Protein AF-A0A534NKC3-F1 (afdb_monomer_lite)

pLDDT: mean 86.38, std 16.47, range [36.94, 97.81]

Secondary structure (DSSP, 8-state):
------SS----TTSBHHHHHTTT---B-TTSSB-HHHHHHHHHHHHHHTT----TTSBGGGS-HHHHHHHHT-

Structure (mmCIF, N/CA/C/O backbone):
data_AF-A0A534NKC3-F1
#
_entry.id   AF-A0A534NKC3-F1
#
loop_
_atom_site.group_PDB
_atom_site.id
_atom_site.type_symbol
_atom_site.label_atom_id
_atom_site.label_alt_id
_atom_site.label_comp_id
_atom_site.label_asym_id
_atom_site.label_entity_id
_atom_site.label_seq_id
_atom_site.pdbx_PDB_ins_code
_atom_site.Cartn_x
_atom_site.Cartn_y
_atom_site.Cartn_z
_atom_site.occupancy
_atom_site.B_iso_or_equiv
_atom_site.auth_seq_id
_atom_site.auth_comp_id
_atom_site.auth_asym_id
_atom_site.auth_atom_id
_atom_site.pdbx_PDB_model_num
ATOM 1 N N . GLY A 1 1 ? 24.283 -15.614 3.308 1.00 39.41 1 GLY A N 1
ATOM 2 C CA . GLY A 1 1 ? 24.232 -14.141 3.324 1.00 39.41 1 GLY A CA 1
ATOM 3 C C . GLY A 1 1 ? 23.259 -13.740 4.399 1.00 39.41 1 GLY A C 1
ATOM 4 O O . GLY A 1 1 ? 22.195 -14.339 4.451 1.00 39.41 1 GLY A O 1
ATOM 5 N N . ILE A 1 2 ? 23.655 -12.847 5.302 1.00 36.94 2 ILE A N 1
ATOM 6 C CA . ILE A 1 2 ? 22.863 -12.456 6.473 1.00 36.94 2 ILE A CA 1
ATOM 7 C C . ILE A 1 2 ? 21.609 -11.741 5.956 1.00 36.94 2 ILE A C 1
ATOM 9 O O . ILE A 1 2 ? 21.662 -10.574 5.587 1.00 36.94 2 ILE A O 1
ATOM 13 N N . SER A 1 3 ? 20.505 -12.477 5.825 1.00 38.69 3 SER A N 1
ATOM 14 C CA . SER A 1 3 ? 19.202 -11.883 5.548 1.00 38.69 3 SER A CA 1
ATOM 15 C C . SER A 1 3 ? 18.787 -11.215 6.849 1.00 38.69 3 SER A C 1
ATOM 17 O O . SER A 1 3 ? 18.596 -11.894 7.857 1.00 38.69 3 SER A O 1
ATOM 19 N N . MET A 1 4 ? 18.804 -9.886 6.864 1.00 42.06 4 MET A N 1
ATOM 20 C CA . MET A 1 4 ? 18.450 -9.095 8.033 1.00 42.06 4 MET A CA 1
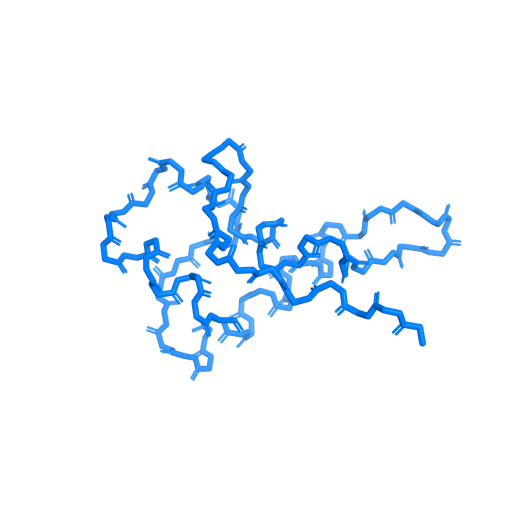ATOM 21 C C . MET A 1 4 ? 16.987 -9.394 8.374 1.00 42.06 4 MET A C 1
ATOM 23 O O . MET A 1 4 ? 16.071 -8.931 7.700 1.00 42.06 4 MET A O 1
ATOM 27 N N . ILE A 1 5 ? 16.773 -10.231 9.388 1.00 48.28 5 ILE A N 1
ATOM 28 C CA . ILE A 1 5 ? 15.475 -10.378 10.037 1.00 48.28 5 ILE A CA 1
ATOM 29 C C . ILE A 1 5 ? 15.281 -9.068 10.799 1.00 48.28 5 ILE A C 1
ATOM 31 O O . ILE A 1 5 ? 15.918 -8.854 11.828 1.00 48.28 5 ILE A O 1
ATOM 35 N N . HIS A 1 6 ? 14.482 -8.158 10.250 1.00 50.50 6 HIS A N 1
ATOM 36 C CA . HIS A 1 6 ? 14.078 -6.951 10.958 1.00 50.50 6 HIS A CA 1
ATOM 37 C C . HIS A 1 6 ? 13.267 -7.367 12.194 1.00 50.50 6 HIS A C 1
ATOM 39 O O . HIS A 1 6 ? 12.147 -7.860 12.082 1.00 50.50 6 HIS A O 1
ATOM 45 N N . GLN A 1 7 ? 13.868 -7.212 13.372 1.00 44.44 7 GLN A N 1
ATOM 46 C CA . GLN A 1 7 ? 13.158 -7.201 14.645 1.00 44.44 7 GLN A CA 1
ATOM 47 C C . GLN A 1 7 ? 12.365 -5.883 14.699 1.00 44.44 7 GLN A C 1
ATOM 49 O O . GLN A 1 7 ? 12.956 -4.827 14.496 1.00 44.44 7 GLN A O 1
ATOM 54 N N . GLU A 1 8 ? 11.040 -5.976 14.864 1.00 46.75 8 GLU A N 1
ATOM 55 C CA . GLU A 1 8 ? 10.071 -4.863 14.934 1.00 46.75 8 GLU A CA 1
ATOM 56 C C . GLU A 1 8 ? 10.248 -3.785 13.840 1.00 46.75 8 GLU A C 1
ATOM 58 O O . GLU A 1 8 ? 10.726 -2.677 14.085 1.00 46.75 8 GLU A O 1
ATOM 63 N N . LEU A 1 9 ? 9.853 -4.100 12.599 1.00 55.69 9 LEU A N 1
ATOM 64 C CA . LEU A 1 9 ? 9.724 -3.104 11.527 1.00 55.69 9 LEU A CA 1
ATOM 65 C C . LEU A 1 9 ? 8.632 -2.097 11.902 1.00 55.69 9 LEU A C 1
ATOM 67 O O . LEU A 1 9 ? 7.459 -2.305 11.620 1.00 55.69 9 LEU A O 1
ATOM 71 N N . SER A 1 10 ? 9.032 -0.997 12.539 1.00 69.31 10 SER A N 1
ATOM 72 C CA . SER A 1 10 ? 8.173 0.176 12.650 1.00 69.31 10 SER A CA 1
ATOM 73 C C . SER A 1 10 ? 7.846 0.663 11.234 1.00 69.31 10 SER A C 1
ATOM 75 O O . SER A 1 10 ? 8.776 0.974 10.480 1.00 69.31 10 SER A O 1
ATOM 77 N N . PRO A 1 11 ? 6.567 0.734 10.843 1.00 81.62 11 PRO A N 1
ATOM 78 C CA . PRO A 1 11 ? 6.178 1.194 9.525 1.00 81.62 11 PRO A CA 1
ATOM 79 C C . PRO A 1 11 ? 6.650 2.628 9.332 1.00 81.62 11 PRO A C 1
ATOM 81 O O . PRO A 1 11 ? 6.506 3.472 10.218 1.00 81.62 11 PRO A O 1
ATOM 84 N N . ILE A 1 12 ? 7.211 2.915 8.160 1.00 90.12 12 ILE A N 1
ATOM 85 C CA . ILE A 1 12 ? 7.682 4.248 7.804 1.00 90.12 12 ILE A CA 1
ATOM 86 C C . ILE A 1 12 ? 6.445 5.092 7.468 1.00 90.12 12 ILE A C 1
ATOM 88 O O . ILE A 1 12 ? 5.849 4.899 6.401 1.00 90.12 12 ILE A O 1
ATOM 92 N N . PRO A 1 13 ? 6.040 6.053 8.328 1.00 89.44 13 PRO A N 1
ATOM 93 C CA . PRO A 1 13 ? 4.717 6.679 8.239 1.00 89.44 13 PRO A CA 1
ATOM 94 C C . PRO A 1 13 ? 4.501 7.466 6.941 1.00 89.44 13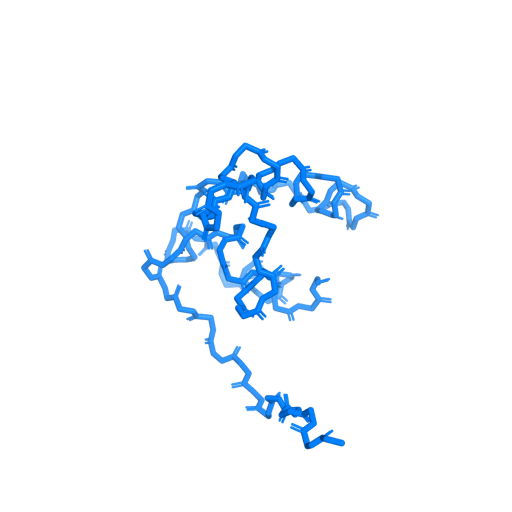 PRO A C 1
ATOM 96 O O . PRO A 1 13 ? 3.377 7.613 6.460 1.00 89.44 13 PRO A O 1
ATOM 99 N N . HIS A 1 14 ? 5.588 7.991 6.377 1.00 92.88 14 HIS A N 1
ATOM 100 C CA . HIS A 1 14 ? 5.564 8.854 5.199 1.00 92.88 14 HIS A CA 1
ATOM 101 C C . HIS A 1 14 ? 5.651 8.101 3.871 1.00 92.88 14 HIS A C 1
ATOM 103 O O . HIS A 1 14 ? 5.471 8.729 2.826 1.00 92.88 14 HIS A O 1
ATOM 109 N N . MET A 1 15 ? 5.891 6.791 3.921 1.00 94.25 15 MET A N 1
ATOM 110 C CA . MET A 1 15 ? 5.847 5.905 2.765 1.00 94.25 15 MET A CA 1
ATOM 111 C C . MET A 1 15 ? 4.437 5.348 2.589 1.00 94.25 15 MET A C 1
ATOM 113 O O . MET A 1 15 ? 3.631 5.286 3.526 1.00 94.25 15 MET A O 1
ATOM 117 N N . THR A 1 16 ? 4.129 4.971 1.358 1.00 96.75 16 THR A N 1
ATOM 118 C CA . THR A 1 16 ? 2.881 4.294 1.028 1.00 96.75 16 THR A CA 1
ATOM 119 C C . THR A 1 16 ? 2.858 2.881 1.604 1.00 96.75 16 THR A C 1
ATOM 121 O O . THR A 1 16 ? 3.888 2.330 2.007 1.00 96.75 16 THR A 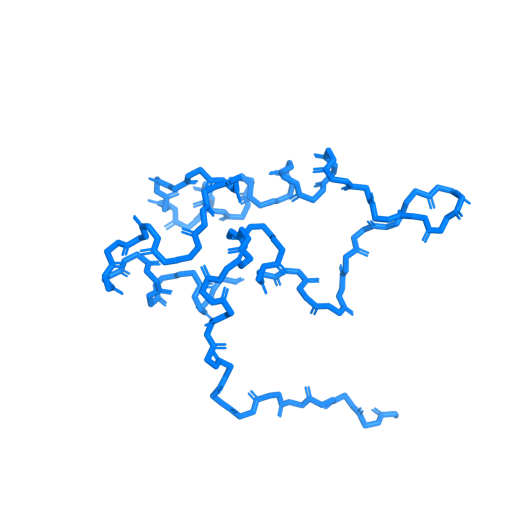O 1
ATOM 124 N N . VAL A 1 17 ? 1.672 2.282 1.652 1.00 95.62 17 VAL A N 1
ATOM 125 C CA . VAL A 1 17 ? 1.496 0.877 2.040 1.00 95.62 17 VAL A CA 1
ATOM 126 C C . VAL A 1 17 ? 2.322 -0.038 1.141 1.00 95.62 17 VAL A C 1
ATOM 128 O O . VAL A 1 17 ? 3.032 -0.909 1.636 1.00 95.62 17 VAL A O 1
ATOM 131 N N . ALA A 1 18 ? 2.280 0.198 -0.171 1.00 96.31 18 ALA A N 1
ATOM 132 C CA . ALA A 1 18 ? 3.020 -0.593 -1.146 1.00 96.31 18 ALA A CA 1
ATOM 133 C C . ALA A 1 18 ? 4.534 -0.524 -0.921 1.00 96.31 18 ALA A C 1
ATOM 135 O O . ALA A 1 18 ? 5.221 -1.543 -0.932 1.00 96.31 18 ALA A O 1
ATOM 136 N N . GLU A 1 19 ? 5.052 0.678 -0.683 1.00 94.69 19 GLU A N 1
ATOM 137 C CA . GLU A 1 19 ? 6.476 0.880 -0.433 1.00 94.69 19 GLU A CA 1
ATOM 138 C C . GLU A 1 19 ? 6.925 0.281 0.907 1.00 94.69 19 GLU A C 1
ATOM 140 O O . GLU A 1 19 ? 8.031 -0.237 0.987 1.00 94.69 19 GLU A O 1
ATOM 145 N N . ASN A 1 20 ? 6.080 0.304 1.946 1.00 93.38 20 ASN A N 1
ATOM 146 C CA . ASN A 1 20 ? 6.403 -0.329 3.230 1.00 93.38 20 ASN A CA 1
ATOM 147 C C . ASN A 1 20 ? 6.488 -1.855 3.122 1.00 93.38 20 ASN A C 1
ATOM 149 O O . ASN A 1 20 ? 7.453 -2.442 3.601 1.00 93.38 20 ASN A O 1
ATOM 153 N N . ILE A 1 21 ? 5.504 -2.492 2.478 1.00 92.31 21 ILE A N 1
ATOM 154 C CA . ILE A 1 21 ? 5.437 -3.959 2.352 1.00 92.31 21 ILE A CA 1
ATOM 155 C C . ILE A 1 21 ? 6.639 -4.509 1.572 1.00 92.31 21 ILE A C 1
ATOM 157 O O . ILE A 1 21 ? 7.190 -5.559 1.901 1.00 92.31 21 ILE A O 1
ATOM 161 N N . PHE A 1 22 ? 7.055 -3.806 0.520 1.00 93.00 22 PHE A N 1
ATOM 162 C CA . PHE A 1 22 ? 8.118 -4.257 -0.379 1.00 93.00 22 PHE A CA 1
ATOM 163 C C . PHE A 1 22 ? 9.461 -3.566 -0.133 1.00 93.00 22 PHE A C 1
ATOM 165 O O . PHE A 1 22 ? 10.344 -3.677 -0.981 1.00 93.00 22 PHE A O 1
ATOM 172 N N . LEU A 1 23 ? 9.645 -2.883 0.999 1.00 90.88 23 LEU A N 1
ATOM 173 C CA . LEU A 1 23 ? 10.885 -2.174 1.309 1.00 90.88 23 LEU A CA 1
ATOM 174 C C . LEU A 1 23 ? 12.103 -3.112 1.233 1.00 90.88 23 LEU A C 1
ATOM 176 O O . LEU A 1 23 ? 12.155 -4.150 1.898 1.00 90.88 23 LEU A O 1
ATOM 180 N N . GLY A 1 24 ? 13.087 -2.764 0.400 1.00 90.75 24 GLY A N 1
ATOM 181 C CA . GLY A 1 24 ? 14.276 -3.581 0.125 1.00 90.75 24 GLY A CA 1
ATOM 182 C C . GLY A 1 24 ? 14.028 -4.820 -0.751 1.00 90.75 24 GLY A C 1
ATOM 183 O O . GLY A 1 24 ? 14.927 -5.648 -0.929 1.00 90.75 24 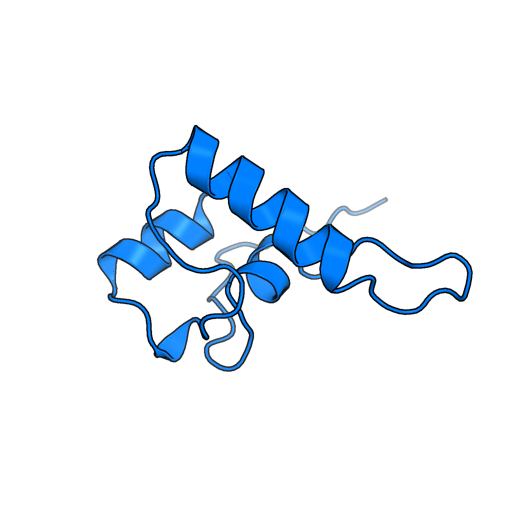GLY A O 1
ATOM 184 N N . ARG A 1 25 ? 12.809 -4.984 -1.274 1.00 92.56 25 ARG A N 1
ATOM 185 C CA . ARG A 1 25 ? 12.359 -6.055 -2.183 1.00 92.56 25 ARG A CA 1
ATOM 186 C C . ARG A 1 25 ? 11.490 -5.494 -3.313 1.00 92.56 25 ARG A C 1
ATOM 188 O O . ARG A 1 25 ? 10.630 -6.197 -3.853 1.00 92.56 25 ARG A O 1
ATOM 195 N N . GLU A 1 26 ? 11.689 -4.228 -3.655 1.00 94.62 26 GLU A N 1
ATOM 196 C CA . GLU A 1 26 ? 10.888 -3.519 -4.636 1.00 94.62 26 GLU A CA 1
ATOM 197 C C . GLU A 1 26 ? 11.074 -4.157 -6.026 1.00 94.62 26 GLU A C 1
ATOM 199 O O . GLU A 1 26 ? 12.204 -4.448 -6.434 1.00 94.62 26 GLU A O 1
ATOM 204 N N . PRO A 1 27 ? 9.994 -4.392 -6.795 1.00 94.56 27 PRO A N 1
ATOM 205 C CA . PRO A 1 27 ? 10.129 -4.783 -8.187 1.00 94.56 27 PRO A CA 1
ATOM 206 C C . PRO A 1 27 ? 10.821 -3.656 -8.957 1.00 94.56 27 PRO A C 1
ATOM 208 O O . PRO A 1 27 ? 10.442 -2.489 -8.848 1.00 94.56 27 PRO A O 1
ATOM 211 N N . LEU A 1 28 ? 11.825 -4.011 -9.755 1.00 96.62 28 LEU A N 1
ATOM 212 C CA . LEU A 1 28 ? 12.561 -3.063 -10.580 1.00 96.62 28 LEU A CA 1
ATOM 213 C C . LEU A 1 28 ? 12.153 -3.210 -12.045 1.00 96.62 28 LEU A C 1
ATOM 215 O O . LEU A 1 28 ? 12.000 -4.314 -12.570 1.00 96.62 28 LEU A O 1
ATOM 219 N N . THR A 1 29 ? 12.016 -2.073 -12.714 1.00 96.31 29 THR A N 1
ATOM 220 C CA . THR A 1 29 ? 11.964 -1.980 -14.171 1.00 96.31 29 THR A CA 1
ATOM 221 C C . THR A 1 29 ? 13.276 -2.473 -14.780 1.00 96.31 29 THR A C 1
ATOM 223 O O . THR A 1 29 ? 14.304 -2.581 -14.110 1.00 96.31 29 THR A O 1
ATOM 226 N N . TRP A 1 30 ? 13.281 -2.703 -16.092 1.00 94.31 30 TRP A N 1
ATOM 227 C CA . TRP A 1 30 ? 14.489 -3.116 -16.808 1.00 94.31 30 TRP A CA 1
ATOM 228 C C . TRP A 1 30 ? 15.642 -2.098 -16.725 1.00 94.31 30 TRP A C 1
ATOM 230 O O . TRP A 1 30 ? 16.800 -2.477 -16.868 1.00 94.31 30 TRP A O 1
ATOM 240 N N . TYR A 1 31 ? 15.337 -0.825 -16.451 1.00 96.00 31 TYR A N 1
ATOM 241 C CA . TYR A 1 31 ? 16.319 0.237 -16.214 1.00 96.00 31 TYR A CA 1
ATOM 242 C C . TYR A 1 31 ? 16.847 0.278 -14.768 1.00 96.00 31 TYR A C 1
ATOM 244 O O . TYR A 1 31 ? 17.636 1.158 -14.434 1.00 96.00 31 TYR A O 1
ATOM 252 N N . GLY A 1 32 ? 16.394 -0.618 -13.886 1.00 94.62 32 GLY A N 1
ATOM 253 C CA . GLY A 1 32 ? 16.785 -0.641 -12.473 1.00 94.62 32 GLY A CA 1
ATOM 254 C C . GLY A 1 32 ? 16.053 0.370 -11.582 1.00 94.62 32 GLY A C 1
ATOM 255 O O . GLY A 1 32 ? 16.399 0.502 -10.414 1.00 94.62 32 GLY A O 1
ATOM 256 N N . LEU A 1 33 ? 15.043 1.078 -12.099 1.00 96.56 33 LEU A N 1
ATOM 257 C CA . LEU A 1 33 ? 14.178 1.964 -11.307 1.00 96.56 33 LEU A CA 1
ATOM 258 C C . LEU A 1 33 ? 13.028 1.176 -10.681 1.00 96.56 33 LEU A C 1
ATOM 260 O O . LEU A 1 33 ? 12.560 0.222 -11.298 1.00 96.56 33 LEU A O 1
ATOM 264 N N . VAL A 1 34 ? 12.517 1.609 -9.526 1.00 95.06 34 VAL A N 1
ATOM 265 C CA . VAL A 1 34 ? 11.340 0.991 -8.890 1.00 95.06 34 VAL A CA 1
ATOM 266 C C . VAL A 1 34 ? 10.130 1.040 -9.827 1.00 95.06 34 VAL A C 1
ATOM 268 O O . VAL A 1 34 ? 9.718 2.107 -10.287 1.00 95.06 34 VAL A O 1
ATOM 271 N N . ASP A 1 35 ? 9.542 -0.123 -10.099 1.00 97.50 35 ASP A N 1
ATOM 272 C CA . ASP A 1 35 ? 8.314 -0.251 -10.875 1.00 97.50 35 ASP A CA 1
ATOM 273 C C . ASP A 1 35 ? 7.097 -0.036 -9.969 1.00 97.50 35 ASP A C 1
ATOM 275 O O . ASP A 1 35 ? 6.521 -0.974 -9.417 1.00 97.50 35 ASP A O 1
ATOM 279 N N . MET A 1 36 ? 6.685 1.224 -9.830 1.00 95.88 36 MET A N 1
ATOM 280 C CA . MET A 1 36 ? 5.535 1.603 -9.001 1.00 95.88 36 MET A CA 1
ATOM 281 C C . MET A 1 36 ? 4.223 0.951 -9.456 1.00 95.88 36 MET A C 1
ATOM 283 O O . MET A 1 36 ? 3.326 0.711 -8.645 1.00 95.88 36 MET A O 1
ATOM 287 N N . LYS A 1 37 ? 4.079 0.647 -10.752 1.00 96.25 37 LYS A N 1
ATOM 288 C CA . LYS A 1 37 ? 2.861 0.025 -11.280 1.00 96.25 37 LYS A CA 1
ATOM 289 C C . LYS A 1 37 ? 2.769 -1.424 -10.814 1.00 96.25 37 LYS A C 1
ATOM 291 O O . LYS A 1 37 ? 1.715 -1.848 -10.335 1.00 96.25 37 LYS A O 1
ATOM 296 N N . GLU A 1 38 ? 3.867 -2.158 -10.936 1.00 97.25 38 GLU A N 1
ATOM 297 C CA . GLU A 1 38 ? 3.970 -3.539 -10.478 1.00 97.25 38 GLU A CA 1
ATOM 298 C C . GLU A 1 38 ? 3.914 -3.636 -8.948 1.00 97.25 38 GLU A C 1
ATOM 300 O O . GLU A 1 38 ? 3.201 -4.489 -8.418 1.00 97.25 38 GLU A O 1
ATOM 305 N N . LEU A 1 39 ? 4.583 -2.724 -8.238 1.00 96.69 39 LEU A N 1
ATOM 306 C CA . LEU A 1 39 ? 4.549 -2.601 -6.778 1.00 96.69 39 LEU A CA 1
ATOM 307 C C . LEU A 1 39 ? 3.104 -2.475 -6.262 1.00 96.69 39 LEU A C 1
ATOM 309 O O . LEU A 1 39 ? 2.654 -3.270 -5.432 1.00 96.69 39 LEU A O 1
ATOM 313 N N . ASN A 1 40 ? 2.338 -1.531 -6.818 1.00 97.31 40 ASN A N 1
ATOM 314 C CA . ASN A 1 40 ? 0.938 -1.328 -6.449 1.00 97.31 40 ASN A CA 1
ATOM 315 C C . ASN A 1 40 ? 0.060 -2.525 -6.837 1.00 97.31 40 ASN A C 1
ATOM 317 O O . ASN A 1 40 ? -0.826 -2.905 -6.072 1.00 97.31 40 ASN A O 1
ATOM 321 N N . ARG A 1 41 ? 0.298 -3.156 -7.997 1.00 97.81 41 ARG A N 1
ATOM 322 C CA . ARG A 1 41 ? -0.445 -4.356 -8.420 1.00 97.81 41 ARG A CA 1
ATOM 323 C C . ARG A 1 41 ? -0.257 -5.507 -7.430 1.00 97.81 41 ARG A C 1
ATOM 325 O O . ARG A 1 41 ? -1.251 -6.039 -6.939 1.00 97.81 41 ARG A O 1
ATOM 332 N N . ARG A 1 42 ? 0.994 -5.842 -7.096 1.00 97.06 42 ARG A N 1
ATOM 333 C CA . ARG A 1 42 ? 1.325 -6.903 -6.130 1.00 97.06 42 ARG A CA 1
ATOM 334 C C . ARG A 1 42 ? 0.739 -6.620 -4.754 1.00 97.06 42 ARG A C 1
ATOM 336 O O . ARG A 1 42 ? 0.210 -7.526 -4.119 1.00 97.06 42 ARG A O 1
ATOM 343 N N . THR A 1 43 ? 0.775 -5.360 -4.330 1.00 96.50 43 THR A N 1
ATOM 344 C CA . THR A 1 43 ? 0.187 -4.935 -3.058 1.00 96.50 43 THR A CA 1
ATOM 345 C C . THR A 1 43 ? -1.327 -5.147 -3.036 1.00 96.50 43 THR A C 1
ATOM 347 O O . THR A 1 43 ? -1.831 -5.731 -2.083 1.00 96.50 43 THR A O 1
ATOM 350 N N . ARG A 1 44 ? -2.071 -4.766 -4.090 1.00 96.56 44 ARG A N 1
ATOM 351 C CA . ARG A 1 44 ? -3.528 -5.034 -4.148 1.00 96.56 44 ARG A CA 1
ATOM 352 C C . ARG A 1 44 ? -3.840 -6.522 -4.091 1.00 96.56 44 ARG A C 1
ATOM 354 O O . ARG A 1 44 ? -4.792 -6.912 -3.427 1.00 96.56 44 ARG A O 1
ATOM 361 N N . GLU A 1 45 ? -3.058 -7.344 -4.783 1.00 95.94 45 GLU A N 1
ATOM 362 C CA . GLU A 1 45 ? -3.241 -8.797 -4.779 1.00 95.94 45 GLU A CA 1
ATOM 363 C C . GLU A 1 45 ? -2.988 -9.393 -3.392 1.00 95.94 45 GLU A C 1
ATOM 365 O O . GLU A 1 45 ? -3.790 -10.195 -2.916 1.00 95.94 45 GLU A O 1
ATOM 370 N N . LEU A 1 46 ? -1.914 -8.972 -2.719 1.00 93.75 46 LEU A N 1
ATOM 371 C CA . LEU A 1 46 ? -1.589 -9.398 -1.359 1.00 93.75 46 LEU A CA 1
ATOM 372 C C . LEU A 1 46 ? -2.680 -8.987 -0.365 1.00 93.75 46 LEU A C 1
ATOM 374 O O . LEU A 1 46 ? -3.252 -9.844 0.306 1.00 93.75 46 LEU A O 1
ATOM 378 N N . LEU A 1 47 ? -3.020 -7.697 -0.322 1.00 93.81 47 LEU A N 1
ATOM 379 C CA . LEU A 1 47 ? -4.049 -7.170 0.573 1.00 93.81 47 LEU A CA 1
ATOM 380 C C . LEU A 1 47 ? -5.415 -7.810 0.294 1.00 93.81 47 LEU A C 1
ATOM 382 O O . LEU A 1 47 ? -6.123 -8.181 1.227 1.00 93.81 47 LEU A O 1
ATOM 386 N N . GLY A 1 48 ? -5.756 -8.029 -0.980 1.00 94.06 48 GLY A N 1
ATOM 387 C CA . GLY A 1 48 ? -6.983 -8.711 -1.386 1.00 94.06 48 GLY A CA 1
ATOM 388 C C . GLY A 1 48 ? -7.059 -10.157 -0.890 1.00 94.06 48 GLY A C 1
ATOM 389 O O . GLY A 1 48 ? -8.112 -10.584 -0.420 1.00 94.06 48 GLY A O 1
ATOM 390 N N . ARG A 1 49 ? -5.946 -10.903 -0.915 1.00 92.75 49 ARG A N 1
ATOM 391 C CA . ARG A 1 49 ? -5.873 -12.270 -0.360 1.00 92.75 49 ARG A CA 1
ATOM 392 C C . ARG A 1 49 ? -6.026 -12.301 1.160 1.00 92.75 49 ARG A C 1
ATOM 394 O O . ARG A 1 49 ? -6.520 -13.293 1.687 1.00 92.75 49 ARG A O 1
ATOM 401 N N . LEU A 1 50 ? -5.620 -11.233 1.841 1.00 88.88 50 LEU A N 1
ATOM 402 C CA . LEU A 1 50 ? -5.753 -11.067 3.290 1.00 88.88 50 LEU A CA 1
ATOM 403 C C . LEU A 1 50 ? -7.097 -10.436 3.703 1.00 88.88 50 LEU A C 1
ATOM 405 O O . LEU A 1 50 ? -7.377 -10.323 4.892 1.00 88.88 50 LEU A O 1
ATOM 409 N N . GLY A 1 51 ? -7.934 -10.022 2.744 1.00 90.94 51 GLY A N 1
ATOM 410 C CA . GLY A 1 51 ? -9.198 -9.330 3.014 1.00 90.94 51 GLY A CA 1
ATOM 411 C C . GLY A 1 51 ? -9.027 -7.899 3.541 1.00 90.94 51 GLY A C 1
ATOM 412 O O . GLY A 1 51 ? -9.956 -7.344 4.125 1.00 90.94 51 GLY A O 1
ATOM 413 N N . ILE A 1 52 ? -7.854 -7.291 3.348 1.00 91.19 52 ILE A N 1
ATOM 414 C CA . ILE A 1 52 ? -7.536 -5.941 3.818 1.00 91.19 52 ILE A CA 1
ATOM 415 C C . ILE A 1 52 ? -7.955 -4.926 2.749 1.00 91.19 52 ILE A C 1
ATOM 417 O O . ILE A 1 52 ? -7.381 -4.857 1.663 1.00 91.19 52 ILE A O 1
ATOM 421 N N . ALA A 1 53 ? -8.948 -4.094 3.063 1.00 91.00 53 ALA A N 1
ATOM 422 C CA . ALA A 1 53 ? -9.458 -3.059 2.162 1.00 91.00 53 ALA A CA 1
ATOM 423 C C . ALA A 1 53 ? -8.696 -1.728 2.326 1.00 91.00 53 ALA A C 1
ATOM 425 O O . ALA A 1 53 ? -9.245 -0.733 2.800 1.00 91.00 53 ALA A O 1
ATOM 426 N N . VAL A 1 54 ? -7.414 -1.708 1.948 1.00 93.38 54 VAL A N 1
ATOM 427 C CA . VAL A 1 54 ? -6.555 -0.512 1.984 1.00 93.38 54 VAL A CA 1
ATOM 428 C C . VAL A 1 54 ? -5.963 -0.248 0.600 1.00 93.38 54 VAL A C 1
ATOM 430 O O . VAL A 1 54 ? -5.551 -1.171 -0.097 1.00 93.38 54 VAL A O 1
ATOM 433 N N . ALA A 1 55 ? -5.928 1.024 0.193 1.00 95.38 55 ALA A N 1
ATOM 434 C CA . ALA A 1 55 ? -5.299 1.419 -1.062 1.00 95.38 55 ALA A CA 1
ATOM 435 C C . ALA A 1 55 ? -3.760 1.347 -0.935 1.00 95.38 55 ALA A C 1
ATOM 437 O O . ALA A 1 55 ? -3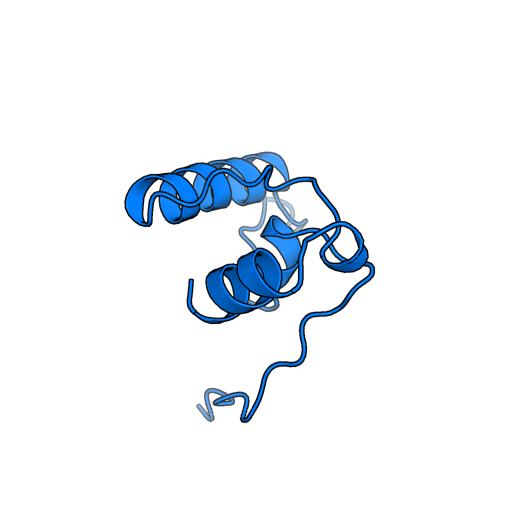.219 1.954 -0.008 1.00 95.38 55 ALA A O 1
ATOM 438 N N . PRO A 1 56 ? -3.054 0.656 -1.850 1.00 96.31 56 PRO A N 1
ATOM 439 C CA . PRO A 1 56 ? -1.591 0.575 -1.859 1.00 96.31 56 PRO A CA 1
ATOM 440 C C . PRO A 1 56 ? -0.884 1.930 -1.831 1.00 96.31 56 PRO A C 1
ATOM 442 O O . PRO A 1 56 ? 0.178 2.062 -1.236 1.00 96.31 56 PRO A O 1
ATOM 445 N N . GLU A 1 57 ? -1.485 2.927 -2.479 1.00 96.69 57 GLU A N 1
ATOM 446 C CA . GLU A 1 57 ? -0.944 4.269 -2.679 1.00 96.69 57 GLU A CA 1
ATOM 447 C C . GLU A 1 57 ? -1.156 5.182 -1.461 1.00 96.69 57 GLU A C 1
ATOM 449 O O . GLU A 1 57 ? -0.645 6.301 -1.420 1.00 96.69 57 GLU A O 1
ATOM 454 N N . LYS A 1 58 ? -1.929 4.726 -0.469 1.00 96.44 58 LYS A N 1
ATOM 455 C CA . LYS A 1 58 ? -2.203 5.482 0.752 1.00 96.44 58 LYS A CA 1
ATOM 456 C C . LYS A 1 58 ? -0.969 5.484 1.651 1.00 96.44 58 LYS A C 1
ATOM 458 O O . LYS A 1 58 ? -0.276 4.470 1.740 1.00 96.44 58 LYS A O 1
ATOM 463 N N . LYS A 1 59 ? -0.692 6.596 2.336 1.00 96.12 59 LYS A N 1
ATOM 464 C CA . LYS A 1 59 ? 0.433 6.654 3.280 1.00 96.12 59 LYS A CA 1
ATOM 465 C C . LYS A 1 59 ? 0.110 5.893 4.557 1.00 96.12 59 LYS A C 1
ATOM 467 O O . LYS A 1 59 ? -1.027 5.923 5.029 1.00 96.12 59 LYS A O 1
ATOM 472 N N . MET A 1 60 ? 1.125 5.281 5.164 1.00 94.12 60 MET A N 1
ATOM 473 C CA . MET A 1 60 ? 0.969 4.566 6.436 1.00 94.12 60 MET A CA 1
ATOM 474 C C . MET A 1 60 ? 0.410 5.463 7.546 1.00 94.12 60 MET A C 1
ATOM 476 O O . MET A 1 60 ? -0.451 5.032 8.306 1.00 94.12 60 MET A O 1
ATOM 480 N N . VAL A 1 61 ? 0.819 6.736 7.597 1.00 93.12 61 VAL A N 1
ATOM 481 C CA . VAL A 1 61 ? 0.316 7.721 8.576 1.00 93.12 61 VAL A CA 1
ATOM 482 C C . VAL A 1 61 ? -1.189 7.999 8.458 1.00 93.12 61 VAL A C 1
ATOM 484 O O . VAL A 1 61 ? -1.807 8.485 9.398 1.00 93.12 61 VAL A O 1
ATOM 487 N N . GLU A 1 62 ? -1.798 7.700 7.311 1.00 93.19 62 GLU A N 1
ATOM 488 C CA . GLU A 1 62 ? -3.225 7.928 7.066 1.00 93.19 62 GLU A CA 1
ATOM 489 C C . GLU A 1 62 ? -4.084 6.697 7.408 1.00 93.19 62 GLU A C 1
ATOM 491 O O . GLU A 1 62 ? -5.311 6.714 7.229 1.00 93.19 62 GLU A O 1
ATOM 496 N N . LEU A 1 63 ? -3.460 5.593 7.831 1.00 91.25 63 LEU A N 1
ATOM 497 C CA . LEU A 1 63 ? -4.150 4.381 8.251 1.00 91.25 63 LEU A CA 1
ATOM 498 C C . LEU A 1 63 ? -4.598 4.473 9.709 1.00 91.25 63 LEU A C 1
ATOM 500 O O . LEU A 1 63 ? -3.982 5.131 10.544 1.00 91.25 63 LEU A O 1
ATOM 504 N N . SER A 1 64 ? -5.691 3.777 10.025 1.00 90.44 64 SER A N 1
ATOM 505 C CA . SER A 1 64 ? -6.016 3.489 11.419 1.00 90.44 64 SER A CA 1
ATOM 506 C C . SER A 1 64 ? -4.953 2.562 12.005 1.00 90.44 64 SER A C 1
ATOM 508 O O . SER A 1 64 ? -4.382 1.745 11.284 1.00 90.44 64 SER A O 1
ATOM 510 N N . ILE A 1 65 ? -4.751 2.619 13.323 1.00 85.88 65 ILE A N 1
ATOM 511 C CA . ILE A 1 65 ? -3.814 1.732 14.036 1.00 85.88 65 ILE A CA 1
ATOM 512 C C . ILE A 1 65 ? -4.080 0.254 13.697 1.00 85.88 65 ILE A C 1
ATOM 514 O O . ILE A 1 65 ? -3.147 -0.502 13.444 1.00 85.88 65 ILE A O 1
ATOM 518 N N . ALA A 1 66 ? -5.355 -0.144 13.612 1.00 86.38 66 ALA A N 1
ATOM 519 C CA . ALA A 1 66 ? -5.738 -1.502 13.230 1.00 86.38 66 ALA A CA 1
ATOM 520 C C . ALA A 1 66 ? -5.265 -1.878 11.813 1.00 86.38 66 ALA A C 1
ATOM 522 O O . ALA A 1 66 ? -4.728 -2.963 11.614 1.00 86.38 66 ALA A O 1
ATOM 523 N N . ASN A 1 67 ? -5.421 -0.982 10.833 1.00 86.62 67 ASN A N 1
ATOM 524 C CA . ASN A 1 67 ? -4.959 -1.230 9.467 1.00 86.62 67 ASN A CA 1
ATOM 525 C C . ASN A 1 67 ? -3.430 -1.232 9.370 1.00 86.62 67 ASN A C 1
ATOM 527 O O . ASN A 1 67 ? -2.884 -2.039 8.627 1.00 86.62 67 ASN A O 1
ATOM 531 N N . THR A 1 68 ? -2.745 -0.375 10.128 1.00 87.19 68 THR A N 1
ATOM 532 C CA . THR A 1 68 ? -1.279 -0.371 10.223 1.00 87.19 68 THR A CA 1
ATOM 533 C C . THR A 1 68 ? -0.760 -1.728 10.693 1.00 87.19 68 THR A C 1
ATOM 535 O O . THR A 1 68 ? 0.090 -2.312 10.028 1.00 87.19 68 THR A O 1
ATOM 538 N N . GLN A 1 69 ? -1.350 -2.284 11.755 1.00 86.12 69 GLN A N 1
ATOM 539 C CA . GLN A 1 69 ? -0.965 -3.596 12.277 1.00 86.12 69 GLN A CA 1
ATOM 540 C C . GLN A 1 69 ? -1.176 -4.728 11.262 1.00 86.12 69 GLN A C 1
ATOM 542 O O . GLN A 1 69 ? -0.381 -5.661 11.195 1.00 86.12 69 GLN A O 1
ATOM 547 N N . LEU A 1 70 ? -2.252 -4.658 10.472 1.00 86.12 70 LEU A N 1
ATOM 548 C CA . LEU A 1 70 ? -2.537 -5.644 9.426 1.00 86.12 70 LEU A CA 1
ATOM 549 C C . LEU A 1 70 ? -1.558 -5.553 8.249 1.00 86.12 70 LEU A C 1
ATOM 551 O O . LEU A 1 70 ? -1.269 -6.564 7.619 1.00 86.12 70 LEU A O 1
ATOM 555 N N . VAL A 1 71 ? -1.052 -4.357 7.947 1.00 85.62 71 VAL A N 1
ATOM 556 C CA . VAL A 1 71 ? -0.035 -4.158 6.908 1.00 85.62 71 VAL A CA 1
ATOM 557 C C . VAL A 1 71 ? 1.333 -4.672 7.364 1.00 85.62 71 VAL A C 1
ATOM 559 O O . VAL A 1 71 ? 2.059 -5.223 6.549 1.00 85.62 71 VAL A O 1
ATOM 562 N N . GLU A 1 72 ? 1.676 -4.560 8.650 1.00 82.06 72 GLU A N 1
ATOM 563 C CA . GLU A 1 72 ? 2.948 -5.071 9.195 1.00 82.06 72 GLU A CA 1
ATOM 564 C C . GLU A 1 72 ? 3.108 -6.597 9.092 1.00 82.06 72 GLU A C 1
ATOM 566 O O . GLU A 1 72 ? 4.230 -7.100 9.086 1.00 82.06 72 GLU A O 1
ATOM 571 N N . ILE A 1 73 ? 2.000 -7.340 9.035 1.00 78.88 73 ILE A N 1
ATOM 572 C CA . ILE A 1 73 ? 2.001 -8.811 8.968 1.00 78.88 73 ILE A CA 1
ATOM 573 C C . ILE A 1 73 ? 1.860 -9.363 7.540 1.00 78.88 73 ILE A C 1
ATOM 575 O O . ILE A 1 73 ? 1.852 -10.585 7.372 1.00 78.88 73 ILE A O 1
ATOM 579 N N . ALA A 1 74 ? 1.681 -8.488 6.544 1.00 74.62 74 ALA A N 1
ATOM 580 C CA . ALA A 1 74 ? 1.445 -8.839 5.142 1.00 74.62 74 ALA A CA 1
ATOM 581 C C . ALA A 1 74 ? 2.758 -9.077 4.382 1.00 74.62 74 ALA A C 1
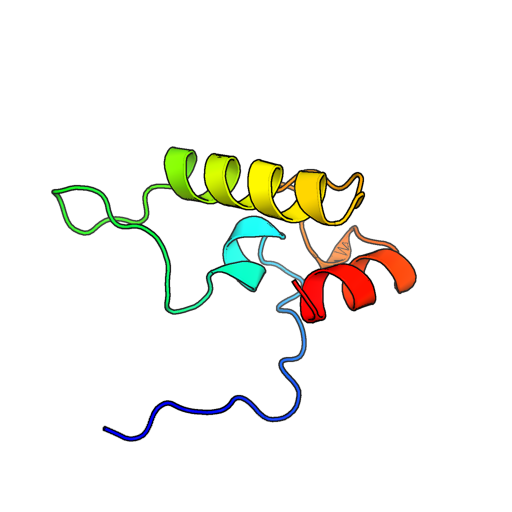ATOM 583 O O . ALA A 1 74 ? 2.812 -10.076 3.624 1.00 74.62 74 ALA A O 1
#

Sequence (74 aa):
GISMIHQELSPIPHMTVAENIFLGREPLTWYGLVDMKELNRRTRELLGRLGIAVAPEKKMVELSIANTQLVEIA

Foldseek 3Di:
DPPPPDDDPDFPQAAFLLCRLCPVNADADPVRHGPPVVSQVVSCVVCVVVVHPDRRRHGNNPDDPVSNVVSVVD

Radius of gyration: 12.47 Å; chains: 1; bounding box: 34×23×32 Å